Protein AF-A0A3S4KIK8-F1 (afdb_monomer_lite)

pLDDT: mean 72.63, std 15.45, range [36.94, 95.06]

Radius of gyration: 18.94 Å; chains: 1; bounding box: 40×39×50 Å

InterPro domains:
  IPR000015 Outer membrane usher protein [PF00577] (1-135)
  IPR000015 Outer membrane usher protein [PTHR30451] (2-135)

Sequence (138 aa):
MFGTGELSWGISNGWSLYGGILRGGDYNALSLGIGRDLMFLGALSFDATHSRVRLPWGRSYAQWGFLSTELFEKLRRSTIGQVTFAGYRFSEQDFMTMSEYLDARSYGTRSNGNGKEMYTVNLNKHFRKLELSSYIKL

Structure (mmCIF, N/CA/C/O backbone):
data_AF-A0A3S4KIK8-F1
#
_entry.id   AF-A0A3S4KIK8-F1
#
loop_
_atom_site.group_PDB
_atom_site.id
_atom_site.type_symbol
_atom_site.label_atom_id
_atom_site.label_alt_id
_atom_site.label_comp_id
_atom_site.label_asym_id
_atom_site.label_entity_id
_atom_site.label_seq_id
_atom_site.pdbx_PDB_ins_code
_atom_site.Cartn_x
_atom_site.Cartn_y
_atom_site.Cartn_z
_atom_site.occupancy
_atom_site.B_iso_or_equiv
_atom_site.auth_seq_id
_atom_site.auth_comp_id
_atom_site.auth_asym_id
_atom_site.auth_atom_id
_atom_site.pdbx_PDB_model_num
ATOM 1 N N . MET A 1 1 ? 3.307 -1.105 -24.967 1.00 66.69 1 MET A N 1
ATOM 2 C CA . MET A 1 1 ? 1.972 -1.334 -24.372 1.00 66.69 1 MET A CA 1
ATOM 3 C C . MET A 1 1 ? 2.159 -1.762 -22.927 1.00 66.69 1 MET A C 1
ATOM 5 O O . MET A 1 1 ? 3.146 -2.435 -22.639 1.00 66.69 1 MET A O 1
ATOM 9 N N . PHE A 1 2 ? 1.261 -1.342 -22.041 1.00 78.69 2 PHE A N 1
ATOM 10 C CA . PHE A 1 2 ? 1.228 -1.769 -20.646 1.00 78.69 2 PHE A CA 1
ATOM 11 C C . PHE A 1 2 ? -0.122 -2.424 -20.358 1.00 78.69 2 PHE A C 1
ATOM 13 O O . PHE A 1 2 ? -1.138 -2.022 -20.918 1.00 78.69 2 PHE A O 1
ATOM 20 N N . GLY A 1 3 ? -0.102 -3.466 -19.540 1.00 89.06 3 GLY A N 1
ATOM 21 C CA . GLY A 1 3 ? -1.269 -4.173 -19.045 1.00 89.06 3 GLY A CA 1
ATOM 22 C C . GLY A 1 3 ? -1.201 -4.237 -17.528 1.00 89.06 3 GLY A C 1
ATOM 23 O O . GLY A 1 3 ? -0.126 -4.375 -16.948 1.00 89.06 3 GLY A O 1
ATOM 24 N N . THR A 1 4 ? -2.351 -4.116 -16.890 1.00 92.25 4 THR A N 1
ATOM 25 C CA . THR A 1 4 ? -2.513 -4.258 -15.445 1.00 92.25 4 THR A CA 1
ATOM 26 C C . THR A 1 4 ? -3.702 -5.175 -15.193 1.00 92.25 4 THR A C 1
ATOM 28 O O . THR A 1 4 ? -4.635 -5.212 -15.997 1.00 92.25 4 THR A O 1
ATOM 31 N N . GLY A 1 5 ? -3.630 -5.963 -14.130 1.00 93.62 5 GLY A N 1
ATOM 32 C CA . GLY A 1 5 ? -4.701 -6.839 -13.685 1.00 93.62 5 GLY A CA 1
ATOM 33 C C . GLY A 1 5 ? -4.730 -6.859 -12.170 1.00 93.62 5 GLY A C 1
ATOM 34 O O . GLY A 1 5 ? -3.711 -7.116 -11.541 1.00 93.62 5 GLY A O 1
ATOM 35 N N . GLU A 1 6 ? -5.891 -6.596 -11.590 1.00 93.81 6 GLU A N 1
ATOM 36 C CA . GLU A 1 6 ? -6.088 -6.547 -10.144 1.00 93.81 6 GLU A CA 1
ATOM 37 C C . GLU A 1 6 ? -7.274 -7.431 -9.770 1.00 93.81 6 GLU A C 1
ATOM 39 O O . GLU A 1 6 ? -8.248 -7.557 -10.513 1.00 93.81 6 GLU A O 1
ATOM 44 N N . LEU A 1 7 ? -7.152 -8.099 -8.630 1.00 95.06 7 LEU A N 1
ATOM 45 C CA . LEU A 1 7 ? -8.060 -9.120 -8.140 1.00 95.06 7 LEU A CA 1
ATOM 46 C C . LEU A 1 7 ? -8.206 -8.902 -6.637 1.00 95.06 7 LEU A C 1
ATOM 48 O O . LEU A 1 7 ? -7.209 -8.815 -5.922 1.00 95.06 7 LEU A O 1
ATOM 52 N N . SER A 1 8 ? -9.430 -8.849 -6.131 1.00 93.56 8 SER A N 1
ATOM 53 C CA . SER A 1 8 ? -9.681 -8.831 -4.693 1.00 93.56 8 SER A CA 1
ATOM 54 C C . SER A 1 8 ? -10.744 -9.856 -4.337 1.00 93.56 8 SER A C 1
ATOM 56 O O . SER A 1 8 ? -11.714 -10.064 -5.066 1.00 93.56 8 SER A O 1
ATOM 58 N N . TRP A 1 9 ? -10.531 -10.539 -3.219 1.00 91.88 9 TRP A N 1
ATOM 59 C CA . TRP A 1 9 ? -11.424 -11.563 -2.713 1.00 91.88 9 TRP A CA 1
ATOM 60 C C . TRP A 1 9 ? -11.688 -11.327 -1.227 1.00 91.88 9 TRP A C 1
ATOM 62 O O . TRP A 1 9 ? -10.801 -11.470 -0.388 1.00 91.88 9 TRP A O 1
ATOM 72 N N . GLY A 1 10 ? -12.932 -10.974 -0.902 1.00 91.44 10 GLY A N 1
ATOM 73 C CA . GLY A 1 10 ? -13.433 -10.999 0.469 1.00 91.44 10 GLY A CA 1
ATOM 74 C C . GLY A 1 10 ? -13.700 -12.435 0.915 1.00 91.44 10 GLY A C 1
ATOM 75 O O . GLY A 1 10 ? -14.530 -13.132 0.328 1.00 91.44 10 GLY A O 1
ATOM 76 N N . ILE A 1 11 ? -12.999 -12.875 1.950 1.00 90.19 11 ILE A N 1
ATOM 77 C CA . ILE A 1 11 ? -13.166 -14.180 2.580 1.00 90.19 11 ILE A CA 1
ATOM 78 C C . ILE A 1 11 ? -14.136 -14.005 3.757 1.00 90.19 11 ILE A C 1
ATOM 80 O O . ILE A 1 11 ? -14.044 -13.062 4.546 1.00 90.19 11 ILE A O 1
ATOM 84 N N . SER A 1 12 ? -15.086 -14.929 3.898 1.00 81.38 12 SER A N 1
ATOM 85 C CA . SER A 1 12 ? -15.984 -14.939 5.059 1.00 81.38 12 SER A CA 1
ATOM 86 C C . SER A 1 12 ? -15.163 -15.032 6.356 1.00 81.38 12 SER A C 1
ATOM 88 O O . SER A 1 12 ? -14.143 -15.718 6.366 1.00 81.38 12 SER A O 1
ATOM 90 N N . ASN A 1 13 ? -15.597 -14.372 7.440 1.00 83.25 13 ASN A N 1
ATOM 91 C CA . ASN A 1 13 ? -14.862 -14.197 8.715 1.00 83.25 13 ASN A CA 1
ATOM 92 C C . ASN A 1 13 ? -13.928 -12.964 8.799 1.00 83.25 13 ASN A C 1
ATOM 94 O O . ASN A 1 13 ? -12.995 -12.948 9.604 1.00 83.25 13 ASN A O 1
ATOM 98 N N . GLY A 1 14 ? -14.175 -11.934 7.979 1.00 86.06 14 GLY A N 1
ATOM 99 C CA . GLY A 1 14 ? -13.489 -10.638 8.074 1.00 86.06 14 GLY A CA 1
ATOM 100 C C . GLY A 1 14 ? -12.095 -10.608 7.450 1.00 86.06 14 GLY A C 1
ATOM 101 O O . GLY A 1 14 ? -11.363 -9.653 7.664 1.00 86.06 14 GLY A O 1
ATOM 102 N N . TRP A 1 15 ? -11.708 -11.632 6.690 1.00 91.56 15 TRP A N 1
ATOM 103 C CA . TRP A 1 15 ? -10.452 -11.633 5.946 1.00 91.56 15 TRP A CA 1
ATOM 104 C C . TRP A 1 15 ? -10.676 -11.114 4.530 1.00 91.56 15 TRP A C 1
ATOM 106 O O . TRP A 1 15 ? -11.675 -11.421 3.891 1.00 91.56 15 TRP A O 1
ATOM 116 N N . SER A 1 16 ? -9.712 -10.377 4.011 1.00 92.56 16 SER A N 1
ATOM 117 C CA . SER A 1 16 ? -9.710 -9.870 2.646 1.00 92.56 16 SER A CA 1
ATOM 118 C C . SER A 1 16 ? -8.367 -10.202 2.028 1.00 92.56 16 SER A C 1
ATOM 120 O O . SER A 1 16 ? -7.335 -10.047 2.668 1.00 92.56 16 SER A O 1
ATOM 122 N N . LEU A 1 17 ? -8.356 -10.669 0.793 1.00 92.56 17 LEU A N 1
ATOM 123 C CA . LEU A 1 17 ? -7.140 -10.880 0.023 1.00 92.56 17 LEU A CA 1
ATOM 124 C C . LEU A 1 17 ? -7.197 -9.968 -1.195 1.00 92.56 17 LEU A C 1
ATOM 126 O O . LEU A 1 17 ? -8.253 -9.798 -1.802 1.00 92.56 17 LEU A O 1
ATOM 130 N N . TYR A 1 18 ? -6.067 -9.397 -1.571 1.00 93.50 18 TYR A N 1
ATOM 131 C CA . TYR A 1 18 ? -5.928 -8.664 -2.810 1.00 93.50 18 TYR A CA 1
ATOM 132 C C . TYR A 1 18 ? -4.640 -9.064 -3.520 1.00 93.50 18 TYR A C 1
ATOM 134 O O . TYR A 1 18 ? -3.653 -9.461 -2.902 1.00 93.50 18 TYR A O 1
ATOM 142 N N . GLY A 1 19 ? -4.660 -8.980 -4.839 1.00 94.00 19 GLY A N 1
ATOM 143 C CA . GLY A 1 19 ? -3.526 -9.271 -5.689 1.00 94.00 19 GLY A CA 1
ATOM 144 C C . GLY A 1 19 ? -3.573 -8.408 -6.933 1.00 94.00 19 GLY A C 1
ATOM 145 O O . GLY A 1 19 ? -4.637 -8.148 -7.483 1.00 94.00 19 GLY A O 1
ATOM 146 N N . GLY A 1 20 ? -2.413 -7.958 -7.376 1.00 93.06 20 GLY A N 1
ATOM 147 C CA . GLY A 1 20 ? -2.255 -7.109 -8.541 1.00 93.06 20 GLY A CA 1
ATOM 148 C C . GLY A 1 20 ? -1.043 -7.538 -9.343 1.00 93.06 20 GLY A C 1
ATOM 149 O O . GLY A 1 20 ? -0.037 -7.988 -8.799 1.00 93.06 20 GLY A O 1
ATOM 150 N N . ILE A 1 21 ? -1.127 -7.399 -10.654 1.00 92.94 21 ILE A N 1
ATOM 151 C CA . ILE A 1 21 ? -0.009 -7.557 -11.568 1.00 92.94 21 ILE A CA 1
ATOM 152 C C . ILE A 1 21 ? 0.016 -6.354 -12.497 1.00 92.94 21 ILE A C 1
ATOM 154 O O . ILE A 1 21 ? -1.008 -5.934 -13.026 1.00 92.94 21 ILE A O 1
ATOM 158 N N . LEU A 1 22 ? 1.200 -5.809 -12.727 1.00 90.12 22 LEU A N 1
ATOM 159 C CA . LEU A 1 22 ? 1.402 -4.701 -13.644 1.00 90.12 22 LEU A CA 1
ATOM 160 C C . LEU A 1 22 ? 2.578 -5.031 -14.550 1.00 90.12 22 LEU A C 1
ATOM 162 O O . LEU A 1 22 ? 3.671 -5.336 -14.089 1.00 90.12 22 LEU A O 1
ATOM 166 N N . ARG A 1 23 ? 2.360 -4.999 -15.858 1.00 87.62 23 ARG A N 1
ATOM 167 C CA . ARG A 1 23 ? 3.342 -5.403 -16.861 1.00 87.62 23 ARG A CA 1
ATOM 168 C C . ARG A 1 23 ? 3.361 -4.395 -17.995 1.00 87.62 23 ARG A C 1
ATOM 170 O O . ARG A 1 23 ? 2.426 -4.314 -18.782 1.00 87.62 23 ARG A O 1
ATOM 177 N N . GLY A 1 24 ? 4.441 -3.637 -18.111 1.00 81.38 24 GLY A N 1
ATOM 178 C CA . GLY A 1 24 ? 4.611 -2.608 -19.129 1.00 81.38 24 GLY A CA 1
ATOM 179 C C . GLY A 1 24 ? 6.010 -2.618 -19.714 1.00 81.38 24 GLY A C 1
ATOM 180 O O . GLY A 1 24 ? 6.910 -1.999 -19.160 1.00 81.38 24 GLY A O 1
ATOM 181 N N . GLY A 1 25 ? 6.183 -3.288 -20.859 1.00 79.88 25 GLY A N 1
ATOM 182 C CA . GLY A 1 25 ? 7.476 -3.385 -21.544 1.00 79.88 25 GLY A CA 1
ATOM 183 C C . GLY A 1 25 ? 8.562 -3.961 -20.632 1.00 79.88 25 GLY A C 1
ATOM 184 O O . GLY A 1 25 ? 8.551 -5.154 -20.334 1.00 79.88 25 GLY A O 1
ATOM 185 N N . ASP A 1 26 ? 9.464 -3.096 -20.170 1.00 81.38 26 ASP A N 1
ATOM 186 C CA . ASP A 1 26 ? 10.600 -3.450 -19.314 1.00 81.38 26 ASP A CA 1
ATOM 187 C C . ASP A 1 26 ? 10.313 -3.328 -17.802 1.00 81.38 26 ASP A C 1
ATOM 189 O O . ASP A 1 26 ? 11.190 -3.599 -16.979 1.00 81.38 26 ASP A O 1
ATOM 193 N N . TYR A 1 27 ? 9.089 -2.943 -17.425 1.00 82.19 27 TYR A N 1
ATOM 194 C CA . TYR A 1 27 ? 8.621 -2.854 -16.042 1.00 82.19 27 TYR A CA 1
ATOM 195 C C . TYR A 1 27 ? 7.622 -3.973 -15.732 1.00 82.19 27 TYR A C 1
ATOM 197 O O . TYR A 1 27 ? 6.630 -4.145 -16.442 1.00 82.19 27 TYR A O 1
ATOM 205 N N . ASN A 1 28 ? 7.858 -4.732 -14.664 1.00 88.00 28 ASN A N 1
ATOM 206 C CA . ASN A 1 28 ? 6.933 -5.749 -14.168 1.00 88.00 28 ASN A CA 1
ATOM 207 C C . ASN A 1 28 ? 6.797 -5.598 -12.654 1.00 88.00 28 ASN A C 1
ATOM 209 O O . ASN A 1 28 ? 7.803 -5.628 -11.960 1.00 88.00 28 ASN A O 1
ATOM 213 N N . ALA A 1 29 ? 5.585 -5.492 -12.134 1.00 88.81 29 ALA A N 1
ATOM 214 C CA . ALA A 1 29 ? 5.311 -5.512 -10.709 1.00 88.81 29 ALA A CA 1
ATOM 215 C C . ALA A 1 29 ? 4.237 -6.547 -10.383 1.00 88.81 29 ALA A C 1
ATOM 217 O O . ALA A 1 29 ? 3.343 -6.817 -11.186 1.00 88.81 29 ALA A O 1
ATOM 218 N N . LEU A 1 30 ? 4.354 -7.138 -9.204 1.00 91.94 30 LEU A N 1
ATOM 219 C CA . LEU A 1 30 ? 3.409 -8.087 -8.649 1.00 91.94 30 LEU A CA 1
ATOM 220 C C . LEU A 1 30 ? 3.145 -7.697 -7.201 1.00 91.94 30 LEU A C 1
ATOM 222 O O . LEU A 1 30 ? 4.076 -7.611 -6.409 1.00 91.94 30 LEU A O 1
ATOM 226 N N . SER A 1 31 ? 1.887 -7.471 -6.869 1.00 92.25 31 SER A N 1
ATOM 227 C CA . SER A 1 31 ? 1.422 -7.062 -5.551 1.00 92.25 31 SER A CA 1
ATOM 228 C C . SER A 1 31 ? 0.512 -8.135 -4.986 1.00 92.25 31 SER A C 1
ATOM 230 O O . SER A 1 31 ? -0.313 -8.697 -5.702 1.00 92.25 31 SER A O 1
ATOM 232 N N . LEU A 1 32 ? 0.656 -8.426 -3.703 1.00 94.44 32 LEU A N 1
ATOM 233 C CA . LEU A 1 32 ? -0.200 -9.335 -2.955 1.00 94.44 32 LEU A CA 1
ATOM 234 C C . LEU A 1 32 ? -0.400 -8.752 -1.565 1.00 94.44 32 LEU A C 1
ATOM 236 O O . LEU A 1 32 ? 0.566 -8.337 -0.931 1.00 94.44 32 LEU A O 1
ATOM 240 N N . GLY A 1 33 ? -1.625 -8.767 -1.063 1.00 92.19 33 GLY A N 1
ATOM 241 C CA . GLY A 1 33 ? -1.893 -8.318 0.290 1.00 92.19 33 GLY A CA 1
ATOM 242 C C . GLY A 1 33 ? -3.088 -8.992 0.928 1.00 92.19 33 GLY A C 1
ATOM 243 O O . GLY A 1 33 ? -3.987 -9.497 0.264 1.00 92.19 33 GLY A O 1
ATOM 244 N N . ILE A 1 34 ? -3.063 -9.011 2.251 1.00 93.50 34 ILE A N 1
ATOM 245 C CA . ILE A 1 34 ? -4.073 -9.580 3.131 1.00 93.50 34 ILE A CA 1
ATOM 246 C C . ILE A 1 34 ? -4.582 -8.490 4.066 1.00 93.50 34 ILE A C 1
ATOM 248 O O . ILE A 1 34 ? -3.820 -7.678 4.573 1.00 93.50 34 ILE A O 1
ATOM 252 N N . GLY A 1 35 ? -5.877 -8.477 4.315 1.00 91.50 35 GLY A N 1
ATOM 253 C CA . GLY A 1 35 ? -6.552 -7.622 5.272 1.00 91.50 35 GLY A CA 1
ATOM 254 C C . GLY A 1 35 ? -7.354 -8.468 6.242 1.00 91.50 35 GLY A C 1
ATOM 255 O O . GLY A 1 35 ? -7.849 -9.537 5.888 1.00 91.50 35 GLY A O 1
ATOM 256 N N . ARG A 1 36 ? -7.493 -7.987 7.467 1.00 91.12 36 ARG A N 1
ATOM 257 C CA . ARG A 1 36 ? -8.369 -8.545 8.477 1.00 91.12 36 ARG A CA 1
ATOM 258 C C . ARG A 1 36 ? -9.118 -7.426 9.182 1.00 91.12 36 ARG A C 1
ATOM 260 O O . ARG A 1 36 ? -8.517 -6.533 9.772 1.00 91.12 36 ARG A O 1
ATOM 267 N N . ASP A 1 37 ? -10.432 -7.531 9.164 1.00 88.50 37 ASP A N 1
ATOM 268 C CA . ASP A 1 37 ? -11.330 -6.766 10.007 1.00 88.50 37 ASP A CA 1
ATOM 269 C C . ASP A 1 37 ? -11.314 -7.360 11.426 1.00 88.50 37 ASP A C 1
ATOM 271 O O . ASP A 1 37 ? -11.560 -8.552 11.635 1.00 88.50 37 ASP A O 1
ATOM 275 N N . LEU A 1 38 ? -10.948 -6.535 12.405 1.00 82.38 38 LEU A N 1
ATOM 276 C CA . LEU A 1 38 ? -10.944 -6.864 13.831 1.00 82.38 38 LEU A CA 1
ATOM 277 C C . LEU A 1 38 ? -12.145 -6.232 14.561 1.00 82.38 38 LEU A C 1
ATOM 279 O O . LEU A 1 38 ? -12.127 -6.100 15.790 1.00 82.38 38 LEU A O 1
ATOM 283 N N . MET A 1 39 ? -13.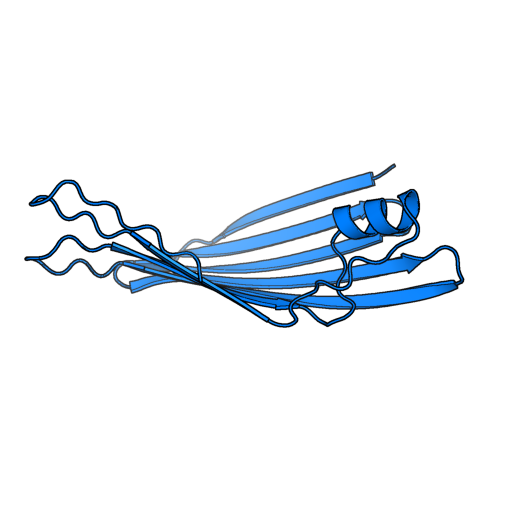196 -5.854 13.827 1.00 76.88 39 MET A N 1
ATOM 284 C CA . MET A 1 39 ? -14.429 -5.252 14.325 1.00 76.88 39 MET A CA 1
ATOM 285 C C . MET A 1 39 ? -14.163 -4.038 15.229 1.00 76.88 39 MET A C 1
ATOM 287 O O . MET A 1 39 ? -13.784 -2.968 14.767 1.00 76.88 39 MET A O 1
ATOM 291 N N . PHE A 1 40 ? -14.332 -4.196 16.547 1.00 67.94 40 PHE A N 1
ATOM 292 C CA . PHE A 1 40 ? -14.206 -3.117 17.531 1.00 67.94 40 PHE A CA 1
ATOM 293 C C . PHE A 1 40 ? -12.773 -2.596 17.700 1.00 67.94 40 PHE A C 1
ATOM 295 O O . PHE A 1 40 ? -12.576 -1.535 18.290 1.00 67.94 40 PHE A O 1
ATOM 302 N N . LEU A 1 41 ? -11.777 -3.360 17.244 1.00 72.62 41 LEU A N 1
ATOM 303 C CA . LEU A 1 41 ? -10.378 -2.939 17.238 1.00 72.62 41 LEU A CA 1
ATOM 304 C C . LEU A 1 41 ? -10.016 -2.180 15.952 1.00 72.62 41 LEU A C 1
ATOM 306 O O . LEU A 1 41 ? -8.968 -1.548 15.925 1.00 72.62 41 LEU A O 1
ATOM 310 N N . GLY A 1 42 ? -10.870 -2.198 14.922 1.00 79.31 42 GLY A N 1
ATOM 311 C CA . GLY A 1 42 ? -10.612 -1.614 13.604 1.00 79.31 42 GLY A CA 1
ATOM 312 C C . GLY A 1 42 ? -10.182 -2.658 12.569 1.00 79.31 42 GLY A C 1
ATOM 313 O O . GLY A 1 42 ? -10.661 -3.788 12.609 1.00 79.31 42 GLY A O 1
ATOM 314 N N . ALA A 1 43 ? -9.300 -2.298 11.636 1.00 85.12 43 ALA A N 1
ATOM 315 C CA . ALA A 1 43 ? -8.866 -3.173 10.543 1.00 85.12 43 ALA A CA 1
ATOM 316 C C . ALA A 1 43 ? -7.342 -3.163 10.391 1.00 85.12 43 ALA A C 1
ATOM 318 O O . ALA A 1 43 ? -6.695 -2.140 10.579 1.00 85.12 43 ALA A O 1
ATOM 319 N N . LEU A 1 44 ? -6.761 -4.299 10.029 1.00 86.75 44 LEU A N 1
ATOM 320 C CA . LEU A 1 44 ? -5.331 -4.442 9.783 1.00 86.75 44 LEU A CA 1
ATOM 321 C C . LEU A 1 44 ? -5.133 -5.010 8.387 1.00 86.75 44 LEU A C 1
ATOM 323 O O . LEU A 1 44 ? -5.718 -6.038 8.068 1.00 86.75 44 LEU A O 1
ATOM 327 N N . SER A 1 45 ? -4.288 -4.404 7.569 1.00 89.12 45 SER A N 1
ATOM 328 C CA . SER A 1 45 ? -3.870 -4.984 6.300 1.00 89.12 45 SER A CA 1
ATOM 329 C C . SER A 1 45 ? -2.365 -4.949 6.139 1.00 89.12 45 SER A C 1
ATOM 331 O O . SER A 1 45 ? -1.688 -4.043 6.610 1.00 89.12 45 SER A O 1
ATOM 333 N N . PHE A 1 46 ? -1.844 -5.958 5.466 1.00 90.50 46 PHE A N 1
ATOM 334 C CA . PHE A 1 46 ? -0.448 -6.090 5.124 1.00 90.50 46 PHE A CA 1
ATOM 335 C C . PHE A 1 46 ? -0.338 -6.458 3.660 1.00 90.50 46 PHE A C 1
ATOM 337 O O . PHE A 1 46 ? -1.020 -7.370 3.191 1.00 90.50 46 PHE A O 1
ATOM 344 N N . ASP A 1 47 ? 0.560 -5.800 2.956 1.00 91.12 47 ASP A N 1
ATOM 345 C CA . ASP A 1 47 ? 0.836 -6.082 1.572 1.00 91.12 47 ASP A CA 1
ATOM 346 C C . ASP A 1 47 ? 2.311 -6.039 1.225 1.00 91.12 47 ASP A C 1
ATOM 348 O O . ASP A 1 47 ? 3.134 -5.393 1.872 1.00 91.12 47 ASP A O 1
ATOM 352 N N . ALA A 1 48 ? 2.627 -6.807 0.194 1.00 90.06 48 ALA A N 1
ATOM 353 C CA . ALA A 1 48 ? 3.946 -6.964 -0.358 1.00 90.06 48 ALA A CA 1
ATOM 354 C C . ALA A 1 48 ? 3.859 -6.774 -1.870 1.00 90.06 48 ALA A C 1
ATOM 356 O O . ALA A 1 48 ? 3.089 -7.437 -2.566 1.00 90.06 48 ALA A O 1
ATOM 357 N N . THR A 1 49 ? 4.687 -5.879 -2.387 1.00 88.94 49 THR A N 1
ATOM 358 C CA . THR A 1 49 ? 4.811 -5.594 -3.810 1.00 88.94 49 THR A CA 1
ATOM 359 C C . THR A 1 49 ? 6.230 -5.880 -4.261 1.00 88.94 49 THR A C 1
ATOM 361 O O . THR A 1 49 ? 7.180 -5.265 -3.793 1.00 88.94 49 THR A O 1
ATOM 364 N N . HIS A 1 50 ? 6.388 -6.796 -5.206 1.00 88.12 50 HIS A N 1
ATOM 365 C CA . HIS A 1 50 ? 7.646 -7.048 -5.884 1.00 88.12 50 HIS A CA 1
ATOM 366 C C . HIS A 1 50 ? 7.677 -6.313 -7.221 1.00 88.12 50 HIS A C 1
ATOM 368 O O . HIS A 1 50 ? 6.884 -6.618 -8.109 1.00 88.12 50 HIS A O 1
ATOM 374 N N . SER A 1 51 ? 8.608 -5.380 -7.400 1.00 84.94 51 SER A N 1
ATOM 375 C CA . SER A 1 51 ? 8.832 -4.690 -8.672 1.00 84.94 51 SER A CA 1
ATOM 376 C C . SER A 1 51 ? 10.147 -5.133 -9.300 1.00 84.94 51 SER A C 1
ATOM 378 O O . SER A 1 51 ? 11.186 -5.134 -8.644 1.00 84.94 51 SER A O 1
ATOM 380 N N . ARG A 1 52 ? 10.130 -5.444 -10.592 1.00 83.69 52 ARG A N 1
ATOM 381 C CA . ARG A 1 52 ? 11.302 -5.713 -11.418 1.00 83.69 52 ARG A CA 1
ATOM 382 C C . ARG A 1 52 ? 11.332 -4.757 -12.603 1.00 83.69 52 ARG A C 1
ATOM 384 O O . ARG A 1 52 ? 10.452 -4.781 -13.463 1.00 83.69 52 ARG A O 1
ATOM 391 N N . VAL A 1 53 ? 12.396 -3.972 -12.675 1.00 80.56 53 VAL A N 1
ATOM 392 C CA . VAL A 1 53 ? 12.632 -2.967 -13.710 1.00 80.56 53 VAL A CA 1
ATOM 393 C C . VAL A 1 53 ? 13.889 -3.328 -14.480 1.00 80.56 53 VAL A C 1
ATOM 395 O O . VAL A 1 53 ? 14.947 -3.543 -13.891 1.00 80.56 53 VAL A O 1
ATOM 398 N N . ARG A 1 54 ? 13.807 -3.375 -15.806 1.00 75.25 54 ARG A N 1
ATOM 399 C CA . ARG A 1 54 ? 14.980 -3.504 -16.671 1.00 75.25 54 ARG A CA 1
ATOM 400 C C . ARG A 1 54 ? 15.227 -2.164 -17.358 1.00 75.25 54 ARG A C 1
ATOM 402 O O . ARG A 1 54 ? 14.411 -1.700 -18.147 1.00 75.25 54 ARG A O 1
ATOM 409 N N . LEU A 1 55 ? 16.338 -1.508 -17.028 1.00 70.31 55 LEU A N 1
ATOM 410 C CA . LEU A 1 55 ? 16.700 -0.260 -17.695 1.00 70.31 55 LEU A CA 1
ATOM 411 C C . LEU A 1 55 ? 17.391 -0.546 -19.041 1.00 70.31 55 LEU A C 1
ATOM 413 O O . LEU A 1 55 ? 18.099 -1.551 -19.159 1.00 70.31 55 LEU A O 1
ATOM 417 N N . PRO A 1 56 ? 17.257 0.354 -20.038 1.00 65.31 56 PRO A N 1
ATOM 418 C CA . PRO A 1 56 ? 17.852 0.181 -21.368 1.00 65.31 56 PRO A CA 1
ATOM 419 C C . PRO A 1 56 ? 19.382 0.020 -21.358 1.00 65.31 56 PRO A C 1
ATOM 421 O O . PRO A 1 56 ? 19.948 -0.562 -22.274 1.00 65.31 56 PRO A O 1
ATOM 424 N N . TRP A 1 57 ? 20.054 0.489 -20.302 1.00 65.56 57 TRP A N 1
ATOM 425 C CA . TRP A 1 57 ? 21.511 0.428 -20.118 1.00 65.56 57 TRP A CA 1
ATOM 426 C C . TRP A 1 57 ? 21.994 -0.889 -19.467 1.00 65.56 57 TRP A C 1
ATOM 428 O O . TRP A 1 57 ? 23.063 -0.946 -18.865 1.00 65.56 57 TRP A O 1
ATOM 438 N N . GLY A 1 58 ? 21.194 -1.959 -19.548 1.00 60.62 58 GLY A N 1
ATOM 439 C CA . GLY A 1 58 ? 21.595 -3.328 -19.193 1.00 60.62 58 GLY A CA 1
ATOM 440 C C . GLY A 1 58 ? 21.469 -3.712 -17.714 1.00 60.62 58 GLY A C 1
ATOM 441 O O . GLY A 1 58 ? 21.649 -4.881 -17.374 1.00 60.62 58 GLY A O 1
ATOM 442 N N . ARG A 1 59 ? 21.114 -2.783 -16.818 1.00 64.56 59 ARG A N 1
ATOM 443 C CA . ARG A 1 59 ? 20.899 -3.094 -15.395 1.00 64.56 59 ARG A CA 1
ATOM 444 C C . ARG A 1 59 ? 19.447 -3.480 -15.123 1.00 64.56 59 ARG A C 1
ATOM 446 O O . ARG A 1 59 ? 18.519 -2.745 -15.459 1.00 64.56 59 ARG A O 1
ATOM 453 N N . SER A 1 60 ? 19.268 -4.652 -14.516 1.00 67.50 60 SER A N 1
ATOM 454 C CA . SER A 1 60 ? 17.977 -5.126 -14.014 1.00 67.50 60 SER A CA 1
ATOM 455 C C . SER A 1 60 ? 17.938 -4.937 -12.500 1.00 67.50 60 SER A C 1
ATOM 457 O O . SER A 1 60 ? 18.839 -5.385 -11.798 1.00 67.50 60 SER A O 1
ATOM 459 N N . TYR A 1 61 ? 16.898 -4.275 -12.022 1.00 73.88 61 TYR A N 1
ATOM 460 C CA . TYR A 1 61 ? 16.629 -3.980 -10.624 1.00 73.88 61 TYR A CA 1
ATOM 461 C C . TYR A 1 61 ? 15.401 -4.800 -10.218 1.00 73.88 61 TYR A C 1
ATOM 463 O O . TYR A 1 61 ? 14.416 -4.831 -10.952 1.00 73.88 61 TYR A O 1
ATOM 471 N N . ALA A 1 62 ? 15.484 -5.536 -9.113 1.00 76.12 62 ALA A N 1
ATOM 472 C CA . ALA A 1 62 ? 14.358 -6.258 -8.533 1.00 76.12 62 ALA A CA 1
ATOM 473 C C . ALA A 1 62 ? 14.279 -5.902 -7.052 1.00 76.12 62 ALA A C 1
ATOM 475 O O . ALA A 1 62 ? 15.280 -6.033 -6.349 1.00 76.12 62 ALA A O 1
ATOM 476 N N . GLN A 1 63 ? 13.122 -5.418 -6.614 1.00 80.12 63 GLN A N 1
ATOM 477 C CA . GLN A 1 63 ? 12.929 -4.856 -5.285 1.00 80.12 63 GLN A CA 1
ATOM 478 C C . GLN A 1 63 ? 11.593 -5.254 -4.684 1.00 80.12 63 GLN A C 1
ATOM 480 O O . GLN A 1 63 ? 10.617 -5.495 -5.396 1.00 80.12 63 GLN A O 1
ATOM 485 N N . TRP A 1 64 ? 11.559 -5.271 -3.361 1.00 81.19 64 TRP A N 1
ATOM 486 C CA . TRP A 1 64 ? 10.376 -5.460 -2.546 1.00 81.19 64 TRP A CA 1
ATOM 487 C C . TRP A 1 64 ? 9.964 -4.140 -1.890 1.00 81.19 64 TRP A C 1
ATOM 489 O O . TRP A 1 64 ? 10.775 -3.392 -1.341 1.00 81.19 64 TRP A O 1
ATOM 499 N N . GLY A 1 65 ? 8.670 -3.865 -1.949 1.00 80.94 65 GLY A N 1
ATOM 500 C CA . GLY A 1 65 ? 7.978 -2.904 -1.111 1.00 80.94 65 GLY A CA 1
ATOM 501 C C . GLY A 1 65 ? 7.031 -3.656 -0.189 1.00 80.94 65 GLY A C 1
ATOM 502 O O . GLY A 1 65 ? 6.403 -4.626 -0.607 1.00 80.94 65 GLY A O 1
ATOM 503 N N . PHE A 1 66 ? 6.929 -3.209 1.053 1.00 84.12 66 PHE A N 1
ATOM 504 C CA . PHE A 1 66 ? 5.964 -3.711 2.020 1.00 84.12 66 PHE A CA 1
ATOM 505 C C . PHE A 1 66 ? 5.143 -2.538 2.536 1.00 84.12 66 PHE A C 1
ATOM 507 O O . PHE A 1 66 ? 5.700 -1.481 2.840 1.00 84.12 66 PHE A O 1
ATOM 514 N N . LEU A 1 67 ? 3.835 -2.712 2.651 1.00 82.62 67 LEU A N 1
ATOM 515 C CA . LEU A 1 67 ? 2.954 -1.732 3.263 1.00 82.62 67 LEU A CA 1
ATOM 516 C C . LEU A 1 67 ? 2.081 -2.437 4.300 1.00 82.62 67 LEU A C 1
ATOM 518 O O . LEU A 1 67 ? 1.341 -3.371 4.019 1.00 82.62 67 LEU A O 1
ATOM 522 N N . SER A 1 68 ? 2.197 -1.974 5.534 1.00 83.19 68 SER A N 1
ATOM 523 C CA . SER A 1 68 ? 1.340 -2.349 6.648 1.00 83.19 68 SER A CA 1
ATOM 524 C C . SER A 1 68 ? 0.401 -1.183 6.907 1.00 83.19 68 SER A C 1
ATOM 526 O O . SER A 1 68 ? 0.848 -0.053 7.076 1.00 83.19 68 SER A O 1
ATOM 528 N N . THR A 1 69 ? -0.898 -1.425 6.946 1.00 81.56 69 THR A N 1
ATOM 529 C CA . THR A 1 69 ? -1.902 -0.414 7.272 1.00 81.56 69 THR A CA 1
ATOM 530 C C . THR A 1 69 ? -2.707 -0.881 8.468 1.00 81.56 69 THR A C 1
ATOM 532 O O . THR A 1 69 ? -3.356 -1.920 8.425 1.00 81.56 69 THR A O 1
ATOM 535 N N . GLU A 1 70 ? -2.685 -0.091 9.531 1.00 80.62 70 GLU A N 1
ATOM 536 C CA . GLU A 1 70 ? -3.423 -0.330 10.761 1.00 80.62 70 GLU A CA 1
ATOM 537 C C . GLU A 1 70 ? -4.464 0.782 10.942 1.00 80.62 70 GLU A C 1
ATOM 539 O O . GLU A 1 70 ? -4.156 1.973 11.004 1.00 80.62 70 GLU A O 1
ATOM 544 N N . LEU A 1 71 ? -5.728 0.395 11.020 1.00 73.94 71 LEU A N 1
ATOM 545 C CA . LEU A 1 71 ? -6.867 1.257 11.302 1.00 73.94 71 LEU A CA 1
ATOM 546 C C . LEU A 1 71 ? -7.361 0.923 12.710 1.00 73.94 71 LEU A C 1
ATOM 548 O O . LEU A 1 71 ? -7.723 -0.222 12.965 1.00 73.94 71 LEU A O 1
ATOM 552 N N . PHE A 1 72 ? -7.415 1.911 13.609 1.00 68.69 72 PHE A N 1
ATOM 553 C CA . PHE A 1 72 ? -7.833 1.694 14.997 1.00 68.69 72 PHE A CA 1
ATOM 554 C C . PHE A 1 72 ? -8.988 2.607 15.419 1.00 68.69 72 PHE A C 1
ATOM 556 O O . PHE A 1 72 ? -8.811 3.771 15.776 1.00 68.69 72 PHE A O 1
ATOM 563 N N . GLU A 1 73 ? -10.200 2.068 15.481 1.00 63.78 73 GLU A N 1
ATOM 564 C CA . GLU A 1 73 ? -11.373 2.857 15.862 1.00 63.78 73 GLU A CA 1
ATOM 565 C C . GLU A 1 73 ? -11.670 2.776 17.365 1.00 63.78 73 GLU A C 1
ATOM 567 O O . GLU A 1 73 ? -12.414 1.921 17.835 1.00 63.78 73 GLU A O 1
ATOM 572 N N . LYS A 1 74 ? -11.132 3.709 18.165 1.00 58.28 74 LYS A N 1
ATOM 573 C CA . LYS A 1 74 ? -11.477 3.792 19.599 1.00 58.28 74 LYS A CA 1
ATOM 574 C C . LYS A 1 74 ? -12.635 4.747 19.870 1.00 58.28 74 LYS A C 1
ATOM 576 O O . LYS A 1 74 ? -12.420 5.918 20.179 1.00 58.28 74 LYS A O 1
ATOM 581 N N . LEU A 1 75 ? -13.866 4.231 19.893 1.00 53.81 75 LEU A N 1
ATOM 582 C CA . LEU A 1 75 ? -15.009 4.964 20.452 1.00 53.81 75 LEU A CA 1
ATOM 583 C C . LEU A 1 75 ? -14.906 5.041 21.985 1.00 53.81 75 LEU A C 1
ATOM 585 O O . LEU A 1 75 ? -15.266 4.110 22.703 1.00 53.81 75 LEU A O 1
ATOM 589 N N . ARG A 1 76 ? -14.447 6.177 22.526 1.00 48.12 76 ARG A N 1
ATOM 590 C CA . ARG A 1 76 ? -14.576 6.476 23.964 1.00 48.12 76 ARG A CA 1
ATOM 591 C C . ARG A 1 76 ? -15.799 7.370 24.183 1.00 48.12 76 ARG A C 1
ATOM 593 O O . ARG A 1 76 ? -15.850 8.476 23.656 1.00 48.12 76 ARG A O 1
ATOM 600 N N . ARG A 1 77 ? -16.750 6.911 25.007 1.00 49.62 77 ARG A N 1
ATOM 601 C CA . ARG A 1 77 ? -18.086 7.495 25.296 1.00 49.62 77 ARG A CA 1
ATOM 602 C C . ARG A 1 77 ? -18.168 8.980 25.720 1.00 49.62 77 ARG A C 1
ATOM 604 O O . ARG A 1 77 ? -19.257 9.437 26.030 1.00 49.62 77 ARG A O 1
ATOM 611 N N . SER A 1 78 ? -17.086 9.757 25.721 1.00 47.22 78 SER A N 1
ATOM 612 C CA . SER A 1 78 ? -17.136 11.184 26.087 1.00 47.22 78 SER A CA 1
ATOM 613 C C . SER A 1 78 ? -16.194 12.092 25.284 1.00 47.22 78 SER A C 1
ATOM 615 O O . SER A 1 78 ? -16.041 13.270 25.601 1.00 47.22 78 SER A O 1
ATOM 617 N N . THR A 1 79 ? -15.540 11.582 24.241 1.00 48.88 79 THR A N 1
ATOM 618 C CA . THR A 1 79 ? -14.737 12.386 23.310 1.00 48.88 79 THR A CA 1
ATOM 619 C C . THR A 1 79 ? -14.766 11.681 21.966 1.00 48.88 79 THR A C 1
ATOM 621 O O . THR A 1 79 ? -14.161 10.623 21.820 1.00 48.88 79 THR A O 1
ATOM 624 N N . ILE A 1 80 ? -15.490 12.246 20.999 1.00 52.28 80 ILE A N 1
ATOM 625 C CA . ILE A 1 80 ? -15.541 11.735 19.627 1.00 52.28 80 ILE A CA 1
ATOM 626 C C . ILE A 1 80 ? -14.187 12.052 18.980 1.00 52.28 80 ILE A C 1
ATOM 628 O O . ILE A 1 80 ? -13.983 13.108 18.395 1.00 52.28 80 ILE A O 1
ATOM 632 N N . GLY A 1 81 ? -13.207 11.182 19.193 1.00 54.47 81 GLY A N 1
ATOM 633 C CA . GLY A 1 81 ? -11.947 11.203 18.467 1.00 54.47 81 GLY A CA 1
ATOM 634 C C . GLY A 1 81 ? -11.765 9.872 17.778 1.00 54.47 81 GLY A C 1
ATOM 635 O O . GLY A 1 81 ? -11.556 8.872 18.456 1.00 54.47 81 GLY A O 1
ATOM 636 N N . GLN A 1 82 ? -11.877 9.873 16.454 1.00 55.47 82 GLN A N 1
ATOM 637 C CA . GLN A 1 82 ? -11.572 8.719 15.624 1.00 55.47 82 GLN A CA 1
ATOM 638 C C . GLN A 1 82 ? -10.082 8.811 15.264 1.00 55.47 82 GLN A C 1
ATOM 640 O O . GLN A 1 82 ? -9.588 9.846 14.820 1.00 55.47 82 GLN A O 1
ATOM 645 N N . VAL A 1 83 ? -9.317 7.763 15.550 1.00 56.81 83 VAL A N 1
ATOM 646 C CA . VAL A 1 83 ? -7.907 7.678 15.151 1.00 56.81 83 VAL A CA 1
ATOM 647 C C . VAL A 1 83 ? -7.861 6.768 13.935 1.00 56.81 83 VAL A C 1
ATOM 649 O O . VAL A 1 83 ? -7.757 5.559 14.050 1.00 56.81 83 VAL A O 1
ATOM 652 N N . THR A 1 84 ? -8.062 7.342 12.757 1.00 59.78 84 THR A N 1
ATOM 653 C CA . THR A 1 84 ? -8.523 6.550 11.612 1.00 59.78 84 THR A CA 1
ATOM 654 C C . THR A 1 84 ? -7.395 5.971 10.751 1.00 59.78 84 THR A C 1
ATOM 656 O O . THR A 1 84 ? -7.696 5.318 9.766 1.00 59.78 84 THR A O 1
ATOM 659 N N . PHE A 1 85 ? -6.101 6.172 11.032 1.00 66.25 85 PHE A N 1
ATOM 660 C CA . PHE A 1 85 ? -5.075 5.575 10.161 1.00 66.25 85 PHE A CA 1
ATOM 661 C C . PHE A 1 85 ? -3.648 5.633 10.722 1.00 66.25 85 PHE A C 1
ATOM 663 O O . PHE A 1 85 ? -3.139 6.716 11.020 1.00 66.25 85 PHE A O 1
ATOM 670 N N . ALA A 1 86 ? -2.963 4.496 10.753 1.00 69.88 86 ALA A N 1
ATOM 671 C CA . ALA A 1 86 ? -1.512 4.406 10.848 1.00 69.88 86 ALA A CA 1
ATOM 672 C C . ALA A 1 86 ? -1.007 3.463 9.746 1.00 69.88 86 ALA A C 1
ATOM 674 O O . ALA A 1 86 ? -1.236 2.261 9.784 1.00 69.88 86 ALA A O 1
ATOM 675 N N . GLY A 1 87 ? -0.347 4.016 8.733 1.00 70.38 87 GLY A N 1
ATOM 676 C CA . GLY A 1 87 ? 0.286 3.267 7.654 1.00 70.38 87 GLY A CA 1
ATOM 677 C C . GLY A 1 87 ? 1.803 3.285 7.799 1.00 70.38 87 GLY A C 1
ATOM 678 O O . GLY A 1 87 ? 2.399 4.344 8.004 1.00 70.38 87 GLY A O 1
ATOM 679 N N . TYR A 1 88 ? 2.432 2.126 7.660 1.00 76.88 88 TYR A N 1
ATOM 680 C CA . TYR A 1 88 ? 3.873 1.972 7.547 1.00 76.88 88 TYR A CA 1
ATOM 681 C C . TYR A 1 88 ? 4.225 1.385 6.186 1.00 76.88 88 TYR A C 1
ATOM 683 O O . TYR A 1 88 ? 3.831 0.266 5.870 1.00 76.88 88 TYR A O 1
ATOM 691 N N . ARG A 1 89 ? 4.993 2.125 5.388 1.00 78.00 89 ARG A N 1
ATOM 692 C CA . ARG A 1 89 ? 5.504 1.662 4.102 1.00 78.00 89 ARG A CA 1
ATOM 693 C C . ARG A 1 89 ? 7.017 1.551 4.155 1.00 78.00 89 ARG A C 1
ATOM 695 O O . ARG A 1 89 ? 7.710 2.556 4.292 1.00 78.00 89 ARG A O 1
ATOM 702 N N . PHE A 1 90 ? 7.514 0.343 3.950 1.00 77.25 90 PHE A N 1
ATOM 703 C CA . PHE A 1 90 ? 8.917 0.085 3.676 1.00 77.25 90 PHE A CA 1
ATOM 704 C C . PHE A 1 90 ? 9.111 -0.094 2.171 1.00 77.25 90 PHE A C 1
ATOM 706 O O . PHE A 1 90 ? 8.342 -0.777 1.493 1.00 77.25 90 PHE A O 1
ATOM 713 N N . SER A 1 91 ? 10.134 0.526 1.608 1.00 70.19 91 SER A N 1
ATOM 714 C CA . SER A 1 91 ? 10.501 0.355 0.206 1.00 70.19 91 SER A CA 1
ATOM 715 C C . SER A 1 91 ? 12.013 0.260 0.116 1.00 70.19 91 SER A C 1
ATOM 717 O O . SER A 1 91 ? 12.729 1.077 0.692 1.00 70.19 91 SER A O 1
ATOM 719 N N . GLU A 1 92 ? 12.529 -0.742 -0.593 1.00 68.50 92 GLU A N 1
ATOM 720 C CA . GLU A 1 92 ? 13.971 -0.799 -0.826 1.00 68.50 92 GLU A CA 1
ATOM 721 C C . GLU A 1 92 ? 14.456 0.466 -1.554 1.00 68.50 92 GLU A C 1
ATOM 723 O O . GLU A 1 92 ? 13.727 1.070 -2.336 1.00 68.50 92 GLU A O 1
ATOM 728 N N . GLN A 1 93 ? 15.706 0.875 -1.313 1.00 61.78 93 GLN A N 1
ATOM 729 C CA . GLN A 1 93 ? 16.276 2.130 -1.839 1.00 61.78 93 GLN A CA 1
ATOM 730 C C . GLN A 1 93 ? 16.190 2.246 -3.368 1.00 61.78 93 GLN A C 1
ATOM 732 O O . GLN A 1 93 ? 16.115 3.342 -3.918 1.00 61.78 93 GLN A O 1
ATOM 737 N N . ASP A 1 94 ? 16.205 1.098 -4.043 1.00 62.59 94 ASP A N 1
ATOM 738 C CA . ASP A 1 94 ? 16.117 0.990 -5.491 1.00 62.59 94 ASP A CA 1
ATOM 739 C C . ASP A 1 94 ? 14.694 0.734 -6.011 1.00 62.59 94 ASP A C 1
ATOM 741 O O . ASP A 1 94 ? 14.522 0.641 -7.226 1.00 62.59 94 ASP A O 1
ATOM 745 N N . PHE A 1 95 ? 13.689 0.620 -5.133 1.00 64.50 95 PHE A N 1
ATOM 746 C CA . PHE A 1 95 ? 12.298 0.406 -5.526 1.00 64.50 95 PHE A CA 1
ATOM 747 C C . PHE A 1 95 ? 11.836 1.571 -6.393 1.00 64.50 95 PHE A C 1
ATOM 749 O O . PHE A 1 95 ? 12.093 2.732 -6.080 1.00 64.50 95 PHE A O 1
ATOM 756 N N . MET A 1 96 ? 11.181 1.250 -7.503 1.00 70.50 96 MET A N 1
ATOM 757 C CA . MET A 1 96 ? 10.738 2.238 -8.471 1.00 70.50 96 MET A CA 1
ATOM 758 C C . MET A 1 96 ? 9.295 1.935 -8.846 1.00 70.50 96 MET A C 1
ATOM 760 O O . MET A 1 96 ? 8.950 0.831 -9.276 1.00 70.50 96 MET A O 1
ATOM 764 N N . THR A 1 97 ? 8.437 2.927 -8.678 1.00 73.00 97 THR A N 1
ATOM 765 C CA . THR A 1 97 ? 7.071 2.898 -9.189 1.00 73.00 97 THR A CA 1
ATOM 766 C C . THR A 1 97 ? 7.080 3.032 -10.712 1.00 73.00 97 THR A C 1
ATOM 768 O O . THR A 1 97 ? 8.034 3.531 -11.309 1.00 73.00 97 THR A O 1
ATOM 771 N N . MET A 1 98 ? 6.005 2.606 -11.375 1.00 74.25 98 MET A N 1
ATOM 772 C CA . MET A 1 98 ? 5.884 2.759 -12.830 1.00 74.25 98 MET A CA 1
ATOM 773 C C . MET A 1 98 ? 6.022 4.227 -13.265 1.00 74.25 98 MET A C 1
ATOM 775 O O . MET A 1 98 ? 6.675 4.511 -14.267 1.00 74.25 98 MET A O 1
ATOM 779 N N . SER A 1 99 ? 5.448 5.158 -12.499 1.00 75.31 99 SER A N 1
ATOM 780 C CA . SER A 1 99 ? 5.563 6.594 -12.766 1.00 75.31 99 SER A CA 1
ATOM 781 C C . SER A 1 99 ? 7.016 7.061 -12.720 1.00 75.31 99 SER A C 1
ATOM 783 O O . SER A 1 99 ? 7.453 7.759 -13.627 1.00 75.31 99 SER A O 1
ATOM 785 N N . GLU A 1 100 ? 7.792 6.613 -11.730 1.00 74.50 100 GLU A N 1
ATOM 786 C CA . GLU A 1 100 ? 9.225 6.920 -11.641 1.00 74.50 100 GLU A CA 1
ATOM 787 C C . GLU A 1 100 ? 10.037 6.257 -12.755 1.00 74.50 100 GLU A C 1
ATOM 789 O O . GLU A 1 100 ? 10.999 6.846 -13.236 1.00 74.50 100 GLU A O 1
ATOM 794 N N . TYR A 1 101 ? 9.657 5.057 -13.205 1.00 72.94 101 TYR A N 1
ATOM 795 C CA . TYR A 1 101 ? 10.290 4.424 -14.364 1.00 72.94 101 TYR A CA 1
ATOM 796 C C . TYR A 1 101 ? 10.035 5.218 -15.649 1.00 72.94 101 TYR A C 1
ATOM 798 O O . TYR A 1 101 ? 10.957 5.423 -16.440 1.00 72.94 101 TYR A O 1
ATOM 806 N N . LEU A 1 102 ? 8.800 5.680 -15.863 1.00 77.31 102 LEU A N 1
ATOM 807 C CA . LEU A 1 102 ? 8.450 6.521 -17.008 1.00 77.31 102 LEU A CA 1
ATOM 808 C C . LEU A 1 102 ? 9.164 7.873 -16.950 1.00 77.31 102 LEU A C 1
ATOM 810 O O . LEU A 1 102 ? 9.654 8.333 -17.981 1.00 77.31 102 LEU A O 1
ATOM 814 N N . ASP A 1 103 ? 9.267 8.466 -15.764 1.00 76.56 103 ASP A N 1
ATOM 815 C CA . ASP A 1 103 ? 9.991 9.712 -15.530 1.00 76.56 103 ASP A CA 1
ATOM 816 C C . ASP A 1 103 ? 11.494 9.541 -15.795 1.00 76.56 103 ASP A C 1
ATOM 818 O O . ASP A 1 103 ? 12.053 10.223 -16.650 1.00 76.56 103 ASP A O 1
ATOM 822 N N . ALA A 1 104 ? 12.130 8.527 -15.198 1.00 74.12 104 ALA A N 1
ATOM 823 C CA . ALA A 1 104 ? 13.544 8.219 -15.410 1.00 74.12 104 ALA A CA 1
ATOM 824 C C . ALA A 1 104 ? 13.859 7.888 -16.879 1.00 74.12 104 ALA A C 1
ATOM 826 O O . ALA A 1 104 ? 14.924 8.243 -17.384 1.00 74.12 104 ALA A O 1
ATOM 827 N N . ARG A 1 105 ? 12.934 7.226 -17.587 1.00 73.00 105 ARG A N 1
ATOM 828 C CA . ARG A 1 105 ? 13.064 6.936 -19.021 1.00 73.00 105 ARG A CA 1
ATOM 829 C C . ARG A 1 105 ? 12.895 8.184 -19.892 1.00 73.00 105 ARG A C 1
ATOM 831 O O . ARG A 1 105 ? 13.539 8.257 -20.935 1.00 73.00 105 ARG A O 1
ATOM 838 N N . SER A 1 106 ? 12.033 9.121 -19.498 1.00 75.06 106 SER A N 1
ATOM 839 C CA . SER A 1 106 ? 11.704 10.313 -20.294 1.00 75.06 106 SER A CA 1
ATOM 840 C C . SER A 1 106 ? 12.662 11.479 -20.040 1.00 75.06 106 SER A C 1
ATOM 842 O O . SER A 1 106 ? 13.031 12.175 -20.981 1.00 75.06 106 SER A O 1
ATOM 844 N N . TYR A 1 107 ? 13.094 11.671 -18.792 1.00 69.69 107 TYR A N 1
ATOM 845 C CA . TYR A 1 107 ? 13.908 12.807 -18.350 1.00 69.69 107 TYR A CA 1
ATOM 846 C C . TYR A 1 107 ? 15.361 12.437 -18.012 1.00 69.69 107 TYR A C 1
ATOM 848 O O . TYR A 1 107 ? 16.190 13.323 -17.826 1.00 69.69 107 TYR A O 1
ATOM 856 N N . GLY A 1 108 ? 15.708 11.146 -17.948 1.00 61.47 108 GLY A N 1
ATOM 857 C CA . GLY A 1 108 ? 17.086 10.678 -17.737 1.00 61.47 108 GLY A CA 1
ATOM 858 C C . GLY A 1 108 ? 17.639 10.870 -16.319 1.00 61.47 108 GLY A C 1
ATOM 859 O O . GLY A 1 108 ? 18.733 10.394 -16.020 1.00 61.47 108 GLY A O 1
ATOM 860 N N . THR A 1 109 ? 16.897 11.523 -15.425 1.00 59.84 109 THR A N 1
ATOM 861 C CA . THR A 1 109 ? 17.249 11.709 -14.014 1.00 59.84 109 THR A CA 1
ATOM 862 C C . THR A 1 109 ? 16.435 10.785 -13.124 1.00 59.84 109 THR A C 1
ATOM 864 O O . THR A 1 109 ? 15.215 10.719 -13.218 1.00 59.84 109 THR A O 1
ATOM 867 N N . ARG A 1 110 ? 17.117 10.072 -12.224 1.00 59.00 110 ARG A N 1
ATOM 868 C CA . ARG A 1 110 ? 16.468 9.270 -11.188 1.00 59.00 110 ARG A CA 1
ATOM 869 C C . ARG A 1 110 ? 16.110 10.201 -10.032 1.00 59.00 110 ARG A C 1
ATOM 871 O O . ARG A 1 110 ? 17.007 10.813 -9.454 1.00 59.00 110 ARG A O 1
ATOM 878 N N . SER A 1 111 ? 14.824 10.328 -9.705 1.00 56.84 111 SER A N 1
ATOM 879 C CA . SER A 1 111 ? 14.413 11.048 -8.499 1.00 56.84 111 SER A CA 1
ATOM 880 C C . SER A 1 111 ? 15.013 10.333 -7.286 1.00 56.84 111 SER A C 1
ATOM 882 O O . SER A 1 111 ? 14.671 9.195 -6.982 1.00 56.84 111 SER A O 1
ATOM 884 N N . ASN A 1 112 ? 15.979 10.972 -6.626 1.00 50.59 112 ASN A N 1
ATOM 885 C CA . ASN A 1 112 ? 16.753 10.395 -5.521 1.00 50.59 112 ASN A CA 1
ATOM 886 C C . ASN A 1 112 ? 15.992 10.455 -4.176 1.00 50.59 112 ASN A C 1
ATOM 888 O O . ASN A 1 112 ? 16.591 10.325 -3.111 1.00 50.59 112 ASN A O 1
ATOM 892 N N . GLY A 1 113 ? 14.679 10.705 -4.225 1.00 49.69 113 GLY A N 1
ATOM 893 C CA . GLY A 1 113 ? 13.806 10.975 -3.081 1.00 49.69 113 GLY A CA 1
ATOM 894 C C . GLY A 1 113 ? 13.129 9.743 -2.482 1.00 49.69 113 GLY A C 1
ATOM 895 O O . GLY A 1 113 ? 12.116 9.890 -1.799 1.00 49.69 113 GLY A O 1
ATOM 896 N N . ASN A 1 114 ? 13.645 8.538 -2.731 1.00 55.31 114 ASN A N 1
ATOM 897 C CA . ASN A 1 114 ? 13.021 7.310 -2.246 1.00 55.31 114 ASN A CA 1
ATOM 898 C C . ASN A 1 114 ? 13.310 7.130 -0.758 1.00 55.31 114 ASN A C 1
ATOM 900 O O . ASN A 1 114 ? 14.310 6.533 -0.355 1.00 55.31 114 ASN A O 1
ATOM 904 N N . GLY A 1 115 ? 12.418 7.682 0.066 1.00 54.78 115 GLY A N 1
ATOM 905 C CA . GLY A 1 115 ? 12.345 7.366 1.484 1.00 54.78 115 GLY A CA 1
ATOM 906 C C . GLY A 1 115 ? 12.207 5.856 1.644 1.00 54.78 115 GLY A C 1
ATOM 907 O O . GLY A 1 115 ? 11.170 5.294 1.290 1.00 54.78 115 GLY A O 1
ATOM 908 N N . LYS A 1 116 ? 13.270 5.214 2.153 1.00 64.69 116 LYS A N 1
ATOM 909 C CA . LYS A 1 116 ? 13.294 3.779 2.494 1.00 64.69 116 LYS A CA 1
ATOM 910 C C . LYS A 1 116 ? 12.118 3.389 3.381 1.00 64.69 116 LYS A C 1
ATOM 912 O O . LYS A 1 116 ? 11.601 2.281 3.308 1.00 64.69 116 LYS A O 1
ATOM 917 N N . GLU A 1 117 ? 11.708 4.331 4.215 1.00 65.81 117 GLU A N 1
ATOM 918 C CA . GLU A 1 117 ? 10.633 4.186 5.169 1.00 65.81 117 GLU A CA 1
ATOM 919 C C . GLU A 1 117 ? 9.760 5.430 5.096 1.00 65.81 117 GLU A C 1
ATOM 921 O O . GLU A 1 117 ? 10.246 6.560 5.172 1.00 65.81 117 GLU A O 1
ATOM 926 N N . MET A 1 118 ? 8.463 5.213 4.925 1.00 69.62 118 MET A N 1
ATOM 927 C CA . MET A 1 118 ? 7.443 6.240 5.020 1.00 69.62 118 MET A CA 1
ATOM 928 C C . MET A 1 118 ? 6.464 5.802 6.100 1.00 69.62 118 MET A C 1
ATOM 930 O O . MET A 1 118 ? 5.803 4.771 5.983 1.00 69.62 118 MET A O 1
ATOM 934 N N . TYR A 1 119 ? 6.367 6.607 7.147 1.00 66.00 119 TYR A N 1
ATOM 935 C CA . TYR A 1 119 ? 5.356 6.462 8.182 1.00 66.00 119 TYR A CA 1
ATOM 936 C C . TYR A 1 119 ? 4.287 7.506 7.894 1.00 66.00 119 TYR A C 1
ATOM 938 O O . TYR A 1 119 ? 4.601 8.675 7.713 1.00 66.00 119 TYR A O 1
ATOM 946 N N . THR A 1 120 ? 3.029 7.101 7.796 1.00 67.25 120 THR A N 1
ATOM 947 C CA . THR A 1 120 ? 1.915 8.027 7.598 1.00 67.25 120 THR A CA 1
ATOM 948 C C . THR A 1 120 ? 0.900 7.788 8.691 1.0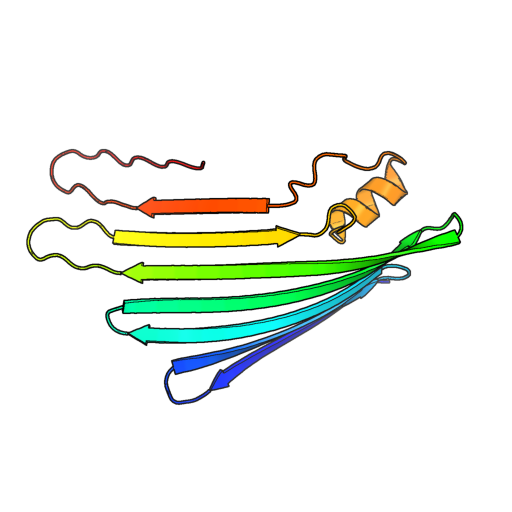0 67.25 120 THR A C 1
ATOM 950 O O . THR A 1 120 ? 0.258 6.744 8.744 1.00 67.25 120 THR A O 1
ATOM 953 N N . VAL A 1 121 ? 0.727 8.780 9.554 1.00 63.69 121 VAL A N 1
ATOM 954 C CA . VAL A 1 121 ? -0.292 8.748 10.602 1.00 63.69 121 VAL A CA 1
ATOM 955 C C . VAL A 1 121 ? -1.338 9.799 10.267 1.00 63.69 121 VAL A C 1
ATOM 957 O O . VAL A 1 121 ? -1.002 10.966 10.092 1.00 63.69 121 VAL A O 1
ATOM 960 N N . ASN A 1 122 ? -2.603 9.394 10.165 1.00 65.25 122 ASN A N 1
ATOM 961 C CA . ASN A 1 122 ? -3.721 10.313 9.974 1.00 65.25 122 ASN A CA 1
ATOM 962 C C . ASN A 1 122 ? -4.671 10.213 11.173 1.00 65.25 122 ASN A C 1
ATOM 964 O O . ASN A 1 122 ? -5.275 9.173 11.442 1.00 65.25 122 ASN A O 1
ATOM 968 N N . LEU A 1 123 ? -4.792 11.318 11.905 1.00 60.31 123 LEU A N 1
ATOM 969 C CA . LEU A 1 123 ? -5.656 11.439 13.073 1.00 60.31 123 LEU A CA 1
ATOM 970 C C . LEU A 1 123 ? -6.809 12.375 12.719 1.00 60.31 123 LEU A C 1
ATOM 972 O O . LEU A 1 123 ? -6.584 13.563 12.504 1.00 60.31 123 LEU A O 1
ATOM 976 N N . ASN A 1 124 ? -8.043 11.869 12.695 1.00 58.97 124 ASN A N 1
ATOM 977 C CA . ASN A 1 124 ? -9.213 12.684 12.384 1.00 58.97 124 ASN A CA 1
ATOM 978 C C . ASN A 1 124 ? -10.128 12.824 13.611 1.00 58.97 124 ASN A C 1
ATOM 980 O O . ASN A 1 124 ? -11.018 12.015 13.872 1.00 58.97 124 ASN A O 1
ATOM 984 N N . LYS A 1 125 ? -9.891 13.867 14.414 1.00 56.84 125 LYS A N 1
ATOM 985 C CA . LYS A 1 125 ? -10.648 14.119 15.646 1.00 56.84 125 LYS A CA 1
ATOM 986 C C . LYS A 1 125 ? -11.699 15.207 15.434 1.00 56.84 125 LYS A C 1
ATOM 988 O O . LYS A 1 125 ? -11.377 16.390 15.402 1.00 56.84 125 LYS A O 1
ATOM 993 N N . HIS A 1 126 ? -12.971 14.815 15.386 1.00 52.66 126 HIS A N 1
ATOM 994 C CA . HIS A 1 126 ? -14.089 15.759 15.335 1.00 52.66 126 HIS A CA 1
ATOM 995 C C . HIS A 1 126 ? -14.400 16.350 16.722 1.00 52.66 126 HIS A C 1
ATOM 997 O O . HIS A 1 126 ? -15.160 15.794 17.519 1.00 52.66 126 HIS A O 1
ATOM 1003 N N . PHE A 1 127 ? -13.857 17.534 17.017 1.00 50.62 127 PHE A N 1
ATOM 1004 C CA . PHE A 1 127 ? -14.231 18.298 18.208 1.00 50.62 127 PHE A CA 1
ATOM 1005 C C . PHE A 1 127 ? -15.533 19.069 17.978 1.00 50.62 127 PHE A C 1
ATOM 1007 O O . PHE A 1 127 ? -15.539 20.218 17.542 1.00 50.62 127 PHE A O 1
ATOM 1014 N N . ARG A 1 128 ? -16.658 18.466 18.366 1.00 49.12 128 ARG A N 1
ATOM 1015 C CA . ARG A 1 128 ? -18.006 19.060 18.263 1.00 49.12 128 ARG A CA 1
ATOM 1016 C C . ARG A 1 128 ? -18.225 20.335 19.110 1.00 49.12 128 ARG A C 1
ATOM 1018 O O . ARG A 1 128 ? -19.338 20.837 19.157 1.00 49.12 128 ARG A O 1
ATOM 1025 N N . LYS A 1 129 ? -17.196 20.846 19.801 1.00 43.09 129 LYS A N 1
ATOM 1026 C CA . LYS A 1 129 ? -17.274 22.049 20.648 1.00 43.09 129 LYS A CA 1
ATOM 1027 C C . LYS A 1 129 ? -16.553 23.282 20.086 1.00 43.09 129 LYS A C 1
ATOM 1029 O O . LYS A 1 129 ? -16.718 24.332 20.689 1.00 43.09 129 LYS A O 1
ATOM 1034 N N . LEU A 1 130 ? -15.769 23.177 19.001 1.00 48.38 130 LEU A N 1
ATOM 1035 C CA . LEU A 1 130 ? -14.865 24.267 18.580 1.00 48.38 130 LEU A CA 1
ATOM 1036 C C . LEU A 1 130 ? -14.614 24.421 17.062 1.00 48.38 130 LEU A C 1
ATOM 1038 O O . LEU A 1 130 ? -13.745 25.203 16.709 1.00 48.38 130 LEU A O 1
ATOM 1042 N N . GLU A 1 131 ? -15.320 23.712 16.169 1.00 44.56 131 GLU A N 1
ATOM 1043 C CA . GLU A 1 131 ? -15.150 23.843 14.694 1.00 44.56 131 GLU A CA 1
ATOM 1044 C C . GLU A 1 131 ? -13.682 23.842 14.196 1.00 44.56 131 GLU A C 1
ATOM 1046 O O . GLU A 1 131 ? -13.349 24.425 13.170 1.00 44.56 131 GLU A O 1
ATOM 1051 N N . LEU A 1 132 ? -12.779 23.165 14.908 1.00 45.16 132 LEU A N 1
ATOM 1052 C CA . LEU A 1 132 ? -11.360 23.072 14.562 1.00 45.16 132 LEU A CA 1
ATOM 1053 C C . LEU A 1 132 ? -11.063 21.661 14.046 1.00 45.16 132 LEU A C 1
ATOM 1055 O O . LEU A 1 132 ? -11.117 20.694 14.808 1.00 45.16 132 LEU A O 1
ATOM 1059 N N . SER A 1 133 ? -10.756 21.551 12.749 1.00 45.84 133 SER A N 1
ATOM 1060 C CA . SER A 1 133 ? -10.177 20.348 12.141 1.00 45.84 133 SER A CA 1
ATOM 1061 C C . SER A 1 133 ? -8.668 20.542 12.019 1.00 45.84 133 SER A C 1
ATOM 1063 O O . SER A 1 133 ? -8.211 21.469 11.355 1.00 45.84 133 SER A O 1
ATOM 1065 N N . SER A 1 134 ? -7.886 19.699 12.692 1.00 46.59 134 SER A N 1
ATOM 1066 C CA . SER A 1 134 ? -6.424 19.696 12.596 1.00 46.59 134 SER A CA 1
ATOM 1067 C C . SER A 1 134 ? -5.981 18.477 11.793 1.00 46.59 134 SER A C 1
ATOM 1069 O O . SER A 1 134 ? -6.075 17.354 12.285 1.00 46.59 134 SER A O 1
ATOM 1071 N N . TYR A 1 135 ? -5.498 18.701 10.573 1.00 46.22 135 TYR A N 1
ATOM 1072 C CA . TYR A 1 135 ? -4.870 17.683 9.733 1.00 46.22 135 TYR A CA 1
ATOM 1073 C C . TYR A 1 135 ? -3.353 17.785 9.899 1.00 46.22 135 TYR A C 1
ATOM 1075 O O . TYR A 1 135 ? -2.761 18.806 9.550 1.00 46.22 135 TYR A O 1
ATOM 1083 N N . ILE A 1 136 ? -2.727 16.752 10.462 1.00 41.69 136 ILE A N 1
ATOM 1084 C CA . ILE A 1 136 ? -1.268 16.661 10.571 1.00 41.69 136 ILE A CA 1
ATOM 1085 C C . ILE A 1 136 ? -0.828 15.491 9.700 1.00 41.69 136 ILE A C 1
ATOM 1087 O O . ILE A 1 136 ? -1.208 14.352 9.956 1.00 41.69 136 ILE A O 1
ATOM 1091 N N . LYS A 1 137 ? -0.040 15.799 8.671 1.00 36.94 137 LYS A N 1
ATOM 1092 C CA . LYS A 1 137 ? 0.686 14.828 7.856 1.00 36.94 137 LYS A CA 1
ATOM 1093 C C . LYS A 1 137 ? 2.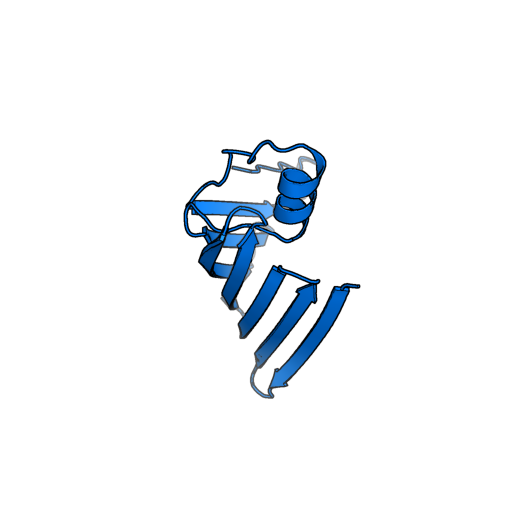157 14.944 8.256 1.00 36.94 137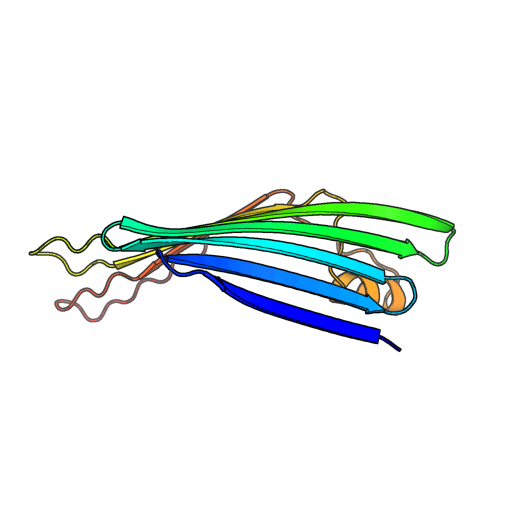 LYS A C 1
ATOM 1095 O O . LYS A 1 137 ? 2.779 15.955 7.938 1.00 36.94 137 LYS A O 1
ATOM 1100 N N . LEU A 1 138 ? 2.638 13.978 9.036 1.00 38.84 138 LEU A N 1
ATOM 1101 C CA . LEU A 1 138 ? 4.056 13.801 9.372 1.00 38.84 138 LEU A CA 1
ATOM 1102 C C . LEU A 1 138 ? 4.712 12.893 8.334 1.00 38.84 138 LEU A C 1
ATOM 1104 O O . LEU A 1 138 ? 4.011 11.961 7.876 1.00 38.84 138 LEU A O 1
#

Organism: Klebsiella pneumoniae (NCBI:txid573)

Secondary structure (DSSP, 8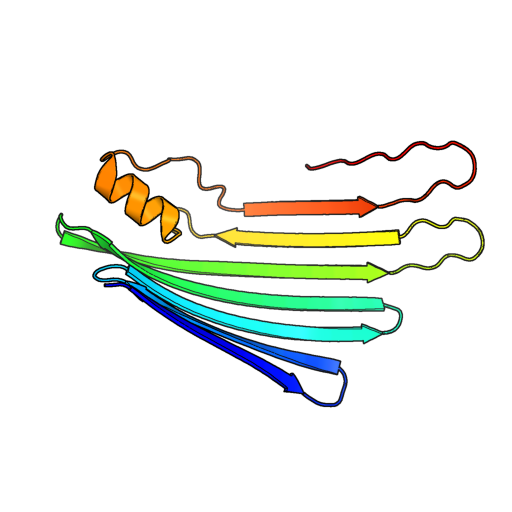-state):
-EEEEEEEEEETTTEEEEEEEE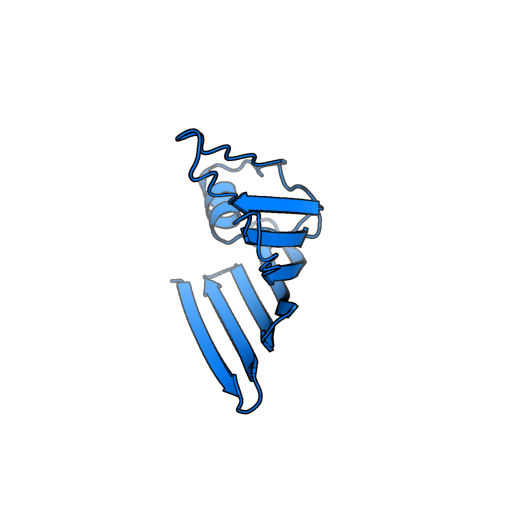EETTEEEEEEEEEEE-GGG-EEEEEEEEEEEE-TTS-EEEEEEEEEEEEE---BTTB--EEEEEEEEEE-TT---HHHHHHHHHHS-------SEEEEEEEE---TTT--------

Foldseek 3Di:
DKDKDKDKDDDPQFKIKIWMWIGDPQKTKIKIKMKGQPDQQGIKMKMKMWIWGQDPVGDIDIWIKIKIKGAGQDDDPPFQWGQGIKMKIATPQPDADPVQVVCCVVVVDRPNPDDRIDIFGFTFGDPPPPPDTDTDTD